Protein AF-A0A350UY78-F1 (afdb_monomer)

Foldseek 3Di:
DDPDDPPDDPVVVVVVVVVVVVVVVVVVVVVVCVVVPVPPCVVVVVVVVQVVVVVLDVQLDVVGDVVVNLVVCVVVVHWDWDDDVPDTDTNDPPDDDPVQQVPDPPDFPDPDDDFWTWGDDPNDTDIDGD

Radius of gyration: 28.44 Å; Cα contacts (8 Å, |Δi|>4): 84; chains: 1; bounding box: 57×30×81 Å

Mean predicted aligned error: 13.02 Å

Sequence (130 aa):
MKFKTPNLSIFIKLILVVFIFGILLNICVLFVFQATSDKKPRKFLKDFSRRMERHLVYEIGIPPDTVKAKQICEDLDIEMRYEGTPYNWSSNGEIPDLRSILNDPGDRVRFEENESIIAHHEGEPYSVIR

Solvent-accessible surface area (backbone atoms only — not comparable to full-atom values): 8042 Å² total; per-residue (Å²): 135,84,82,80,76,76,93,65,55,72,66,58,54,52,53,50,52,54,53,52,49,56,52,50,52,53,52,50,52,54,50,51,50,54,71,59,59,70,65,63,59,66,60,59,54,51,54,48,51,53,52,49,53,54,47,52,50,63,73,32,40,89,77,64,40,63,69,57,45,42,50,51,25,66,75,68,76,47,82,54,73,49,82,49,94,93,53,72,52,57,72,50,90,81,64,76,52,72,66,58,51,72,63,49,86,50,72,69,57,74,57,83,80,90,64,57,36,48,34,34,51,100,85,45,84,44,81,46,72,121

pLDDT: mean 78.87, std 13.54, range [40.84, 96.69]

Structure (mmCIF, N/CA/C/O backbone):
data_AF-A0A350UY78-F1
#
_entry.id   AF-A0A350UY78-F1
#
loop_
_atom_site.group_PDB
_atom_site.id
_atom_site.type_symbol
_atom_site.label_atom_id
_atom_site.label_alt_id
_atom_site.label_comp_id
_atom_site.label_asym_id
_atom_site.label_entity_id
_atom_site.label_seq_id
_atom_site.pdbx_PDB_ins_code
_atom_site.Cartn_x
_atom_site.Cartn_y
_atom_site.Cartn_z
_atom_site.occupancy
_atom_site.B_iso_or_equiv
_atom_site.auth_seq_id
_atom_site.auth_comp_id
_atom_site.auth_asym_id
_atom_site.auth_atom_id
_atom_site.pdbx_PDB_model_num
ATOM 1 N N . MET A 1 1 ? -14.668 3.899 57.012 1.00 42.34 1 MET A N 1
ATOM 2 C CA . MET A 1 1 ? -15.995 4.398 56.580 1.00 42.34 1 MET A CA 1
ATOM 3 C C . MET A 1 1 ? -16.935 3.209 56.412 1.00 42.34 1 MET A C 1
ATOM 5 O O . MET A 1 1 ? -16.669 2.369 55.565 1.00 42.34 1 MET A O 1
ATOM 9 N N . LYS A 1 2 ? -17.974 3.071 57.250 1.00 40.84 2 LYS A N 1
ATOM 10 C CA . LYS A 1 2 ? -19.001 2.025 57.087 1.00 40.84 2 LYS A CA 1
ATOM 11 C C . LYS A 1 2 ? -20.000 2.495 56.029 1.00 40.84 2 LYS A C 1
ATOM 13 O O . LYS A 1 2 ? -20.715 3.465 56.266 1.00 40.84 2 LYS A O 1
ATOM 18 N N . PHE A 1 3 ? -20.045 1.825 54.882 1.00 56.88 3 PHE A N 1
ATOM 19 C CA . PHE A 1 3 ? -21.085 2.060 53.885 1.00 56.88 3 PHE A CA 1
ATOM 20 C C . PHE A 1 3 ? -22.426 1.592 54.463 1.00 56.88 3 PHE A C 1
ATOM 22 O O . PHE A 1 3 ? -22.648 0.398 54.653 1.00 56.88 3 PHE A O 1
ATOM 29 N N . LYS A 1 4 ? -23.305 2.542 54.802 1.00 59.12 4 LYS A N 1
ATOM 30 C CA . LYS A 1 4 ? -24.714 2.257 55.090 1.00 59.12 4 LYS A CA 1
ATOM 31 C C . LYS A 1 4 ? -25.336 1.757 53.790 1.00 59.12 4 LYS A C 1
ATOM 33 O O . LYS A 1 4 ? -25.449 2.523 52.837 1.00 59.12 4 LYS A O 1
ATOM 38 N N . THR A 1 5 ? -25.715 0.486 53.737 1.00 64.62 5 THR A N 1
ATOM 39 C CA . THR A 1 5 ? -26.491 -0.040 52.618 1.00 64.62 5 THR A CA 1
ATOM 40 C C . THR A 1 5 ? -27.910 0.520 52.722 1.00 64.62 5 THR A C 1
ATOM 42 O O . THR A 1 5 ? -28.577 0.313 53.737 1.00 64.62 5 THR A O 1
ATOM 45 N N . PRO A 1 6 ? -28.397 1.267 51.720 1.00 66.25 6 PRO A N 1
ATOM 46 C CA . PRO A 1 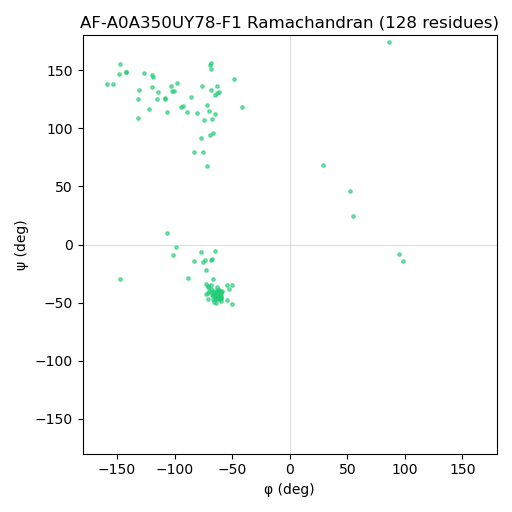6 ? -29.804 1.623 51.687 1.00 66.25 6 PRO A CA 1
ATOM 47 C C . PRO A 1 6 ? -30.618 0.330 51.546 1.00 66.25 6 PRO A C 1
ATOM 49 O O . PRO A 1 6 ? -30.265 -0.553 50.757 1.00 66.25 6 PRO A O 1
ATOM 52 N N . ASN A 1 7 ? -31.703 0.206 52.312 1.00 68.25 7 ASN A N 1
ATOM 53 C CA . ASN A 1 7 ? -32.661 -0.897 52.198 1.00 68.25 7 ASN A CA 1
ATOM 54 C C . ASN A 1 7 ? -33.486 -0.725 50.913 1.00 68.25 7 ASN A C 1
ATOM 56 O O . ASN A 1 7 ? -34.671 -0.413 50.941 1.00 68.25 7 ASN A O 1
ATOM 60 N N . LEU A 1 8 ? -32.821 -0.863 49.770 1.00 64.50 8 LEU A N 1
ATOM 61 C CA . LEU A 1 8 ? -33.434 -0.861 48.453 1.00 64.50 8 LEU A CA 1
ATOM 62 C C . LEU A 1 8 ? -34.111 -2.207 48.207 1.00 64.50 8 LEU A C 1
ATOM 64 O O . LEU A 1 8 ? -33.529 -3.263 48.484 1.00 64.50 8 LEU A O 1
ATOM 68 N N . SER A 1 9 ? -35.327 -2.144 47.659 1.00 83.69 9 SER A N 1
ATOM 69 C CA . SER A 1 9 ? -36.075 -3.309 47.185 1.00 83.69 9 SER A CA 1
ATOM 70 C C . SER A 1 9 ? -35.191 -4.193 46.301 1.00 83.69 9 SER A C 1
ATOM 72 O O . SER A 1 9 ? -34.384 -3.695 45.510 1.00 83.69 9 SER A O 1
ATOM 74 N N . ILE A 1 10 ? -35.365 -5.511 46.426 1.00 85.69 10 ILE A N 1
ATOM 75 C CA . ILE A 1 10 ? -34.668 -6.532 45.627 1.00 85.69 10 ILE A CA 1
ATOM 76 C C . ILE A 1 10 ? -34.772 -6.211 44.125 1.00 85.69 10 ILE A C 1
ATOM 78 O O . ILE A 1 10 ? -33.805 -6.385 43.388 1.00 85.69 10 ILE A O 1
ATOM 82 N N . PHE A 1 11 ? -35.900 -5.640 43.697 1.00 85.69 11 PHE A N 1
ATOM 83 C CA . PHE A 1 11 ? -36.135 -5.214 42.320 1.00 85.69 11 PHE A CA 1
ATOM 84 C C . PHE A 1 11 ? -35.183 -4.098 41.852 1.00 85.69 11 PHE A C 1
ATOM 86 O O . PHE A 1 11 ? -34.589 -4.211 40.782 1.00 85.69 11 PHE A O 1
ATOM 93 N N . ILE A 1 12 ? -34.959 -3.057 42.671 1.00 88.38 12 ILE A N 1
ATOM 94 C CA . ILE A 1 12 ? -34.008 -1.982 42.331 1.00 88.38 12 ILE A CA 1
ATOM 95 C C . ILE A 1 12 ? -32.588 -2.543 42.240 1.00 88.38 12 ILE A C 1
ATOM 97 O O . ILE A 1 12 ? -31.840 -2.162 41.342 1.00 88.38 12 ILE A O 1
ATOM 101 N N . LYS A 1 13 ? -32.205 -3.455 43.143 1.00 86.19 13 LYS A N 1
ATOM 102 C CA . LYS A 1 13 ? -30.873 -4.077 43.093 1.00 86.19 13 LYS A CA 1
ATOM 103 C C . LYS A 1 13 ? -30.662 -4.821 41.776 1.00 86.19 13 LYS A C 1
ATOM 105 O O . LYS A 1 13 ? -29.595 -4.698 41.186 1.00 86.19 13 LYS A O 1
A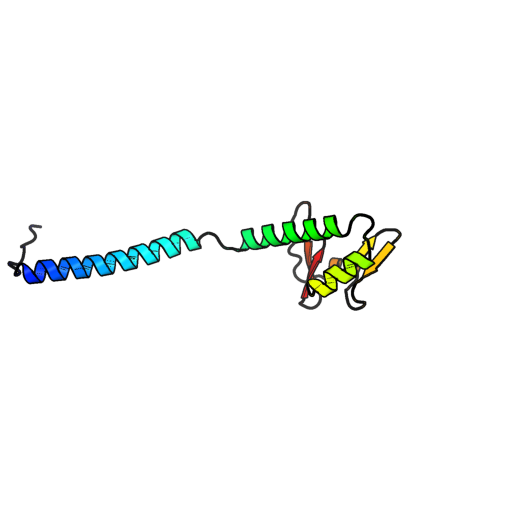TOM 110 N N . LEU A 1 14 ? -31.679 -5.541 41.303 1.00 90.31 14 LEU A N 1
ATOM 111 C CA . LEU A 1 14 ? -31.611 -6.287 40.049 1.00 90.31 14 LEU A CA 1
ATOM 112 C C . LEU A 1 14 ? -31.494 -5.356 38.831 1.00 90.31 14 LEU A C 1
ATOM 114 O O . LEU A 1 14 ? -30.629 -5.573 37.987 1.00 90.31 14 LEU A O 1
ATOM 118 N N . ILE A 1 15 ? -32.276 -4.271 38.787 1.00 93.12 15 ILE A N 1
ATOM 119 C CA . ILE A 1 15 ? -32.159 -3.235 37.744 1.00 93.12 15 ILE A CA 1
ATOM 120 C C . ILE A 1 15 ? -30.763 -2.607 37.742 1.00 93.12 15 ILE A C 1
ATOM 122 O O . ILE A 1 15 ? -30.160 -2.446 36.683 1.00 93.12 15 ILE A O 1
ATOM 126 N N . LEU A 1 16 ? -30.232 -2.285 38.924 1.00 92.94 16 LEU A N 1
ATOM 127 C CA . LEU A 1 16 ? -28.907 -1.688 39.061 1.00 92.94 16 LEU A CA 1
ATOM 128 C C . LEU A 1 16 ? -27.816 -2.620 38.516 1.00 92.94 16 LEU A C 1
ATOM 130 O O . LEU A 1 16 ? -26.928 -2.163 37.802 1.00 92.94 16 LEU A O 1
ATOM 134 N N . VAL A 1 17 ? -27.896 -3.923 38.812 1.00 93.50 17 VAL A N 1
ATOM 135 C CA . VAL A 1 17 ? -26.940 -4.919 38.301 1.00 93.50 17 VAL A CA 1
ATOM 136 C C . VAL A 1 17 ? -26.983 -4.988 36.777 1.00 93.50 17 VAL A C 1
ATOM 138 O O . VAL A 1 17 ? -25.932 -4.935 36.144 1.00 93.50 17 VAL A O 1
ATOM 141 N N . VAL A 1 18 ? -28.177 -5.049 36.178 1.00 95.06 18 VAL A N 1
ATOM 142 C CA . VAL A 1 18 ? -28.332 -5.092 34.714 1.00 95.06 18 VAL A CA 1
ATOM 143 C C . VAL A 1 18 ? -27.791 -3.815 34.064 1.00 95.06 18 VAL A C 1
ATOM 145 O O . VAL A 1 18 ? -27.083 -3.882 33.060 1.00 95.06 18 VAL A O 1
ATOM 148 N N . PHE A 1 19 ? -28.064 -2.653 34.660 1.00 96.00 19 PHE A N 1
ATOM 149 C CA . PHE A 1 19 ? -27.592 -1.367 34.153 1.00 96.00 19 PHE A CA 1
ATOM 150 C C . PHE A 1 19 ? -26.061 -1.249 34.199 1.00 96.00 19 PHE A C 1
ATOM 152 O O . PHE A 1 19 ? -25.430 -0.899 33.202 1.00 96.00 19 PHE A O 1
ATOM 159 N N . ILE A 1 20 ? -25.450 -1.610 35.332 1.00 95.81 20 ILE A N 1
ATOM 160 C CA . ILE A 1 20 ? -23.990 -1.632 35.494 1.00 95.81 20 ILE A CA 1
ATOM 161 C C . ILE A 1 20 ? -23.357 -2.608 34.499 1.00 95.81 20 ILE A C 1
ATOM 163 O O . ILE A 1 20 ? -22.351 -2.277 33.874 1.00 95.81 20 ILE A O 1
ATOM 167 N N . PHE A 1 21 ? -23.960 -3.783 34.311 1.00 96.69 21 PHE A N 1
ATOM 168 C CA . PHE A 1 21 ? -23.470 -4.778 33.363 1.00 96.69 21 PHE A CA 1
ATOM 169 C C . PHE A 1 21 ? -23.472 -4.252 31.922 1.00 96.69 21 PHE A C 1
ATOM 171 O O . PHE A 1 21 ? -22.475 -4.401 31.220 1.00 96.69 21 PHE A O 1
ATOM 178 N N . GLY A 1 22 ? -24.537 -3.562 31.497 1.00 95.75 22 GLY A N 1
ATOM 179 C CA . GLY A 1 22 ? -24.605 -2.940 30.170 1.00 95.75 22 GLY A CA 1
ATOM 180 C C . GLY A 1 22 ? -23.527 -1.873 29.940 1.00 95.75 22 GLY A C 1
ATOM 181 O O . GLY A 1 22 ? -22.935 -1.810 28.860 1.00 95.75 22 GLY A O 1
ATOM 182 N N . ILE A 1 23 ? -23.217 -1.069 30.962 1.00 96.56 23 ILE A N 1
ATOM 183 C CA . ILE A 1 23 ? -22.128 -0.079 30.903 1.00 96.56 23 ILE A CA 1
ATOM 184 C C . ILE A 1 23 ? -20.769 -0.778 30.792 1.00 96.56 23 ILE A C 1
ATOM 186 O O . ILE A 1 23 ? -19.959 -0.420 29.937 1.00 96.56 23 ILE A O 1
ATOM 190 N N . LEU A 1 24 ? -20.529 -1.799 31.618 1.00 96.50 24 LEU A N 1
ATOM 191 C CA . LEU A 1 24 ? -19.291 -2.583 31.596 1.00 96.50 24 LEU A CA 1
ATOM 192 C C . LEU A 1 24 ? -19.048 -3.242 30.238 1.00 96.50 24 LEU A C 1
ATOM 194 O O . LEU A 1 24 ? -17.916 -3.246 29.757 1.00 96.50 24 LEU A O 1
ATOM 198 N N . LEU A 1 25 ? -20.102 -3.756 29.605 1.00 96.31 25 LEU A N 1
ATOM 199 C CA . LEU A 1 25 ? -20.016 -4.386 28.291 1.00 96.31 25 LEU A CA 1
ATOM 200 C C . LEU A 1 25 ? -19.565 -3.373 27.228 1.00 96.31 25 LEU A C 1
ATOM 202 O O . LEU A 1 25 ? -18.632 -3.648 26.477 1.00 96.31 25 LEU A O 1
ATOM 206 N N . ASN A 1 26 ? -20.142 -2.168 27.229 1.00 94.81 26 ASN A N 1
ATOM 207 C CA . ASN A 1 26 ? -19.731 -1.097 26.317 1.00 94.81 26 ASN A CA 1
ATOM 208 C C . ASN A 1 26 ? -18.271 -0.675 26.534 1.00 94.81 26 ASN A C 1
ATOM 210 O O . ASN A 1 26 ? -17.524 -0.547 25.566 1.00 94.81 26 ASN A O 1
ATOM 214 N N . ILE A 1 27 ? -17.840 -0.512 27.789 1.00 95.56 27 ILE A N 1
ATOM 215 C CA . ILE A 1 27 ? -16.444 -0.178 28.114 1.00 95.56 27 ILE A CA 1
ATOM 216 C C . ILE A 1 27 ? -15.497 -1.285 27.640 1.00 95.56 27 ILE A C 1
ATOM 218 O O . ILE A 1 27 ? -14.447 -0.990 27.076 1.00 95.56 27 ILE A O 1
ATOM 222 N N . CYS A 1 28 ? -15.869 -2.553 27.829 1.00 94.88 28 CYS A N 1
ATOM 223 C CA . CYS A 1 28 ? -15.066 -3.692 27.397 1.00 94.88 28 CYS A CA 1
ATOM 224 C C . CYS A 1 28 ? -14.887 -3.707 25.873 1.00 94.88 28 CYS A C 1
ATOM 226 O O . CYS A 1 28 ? -13.765 -3.842 25.391 1.00 94.88 28 CYS A O 1
ATOM 228 N N . VAL A 1 29 ? -15.965 -3.478 25.117 1.00 93.25 29 VAL A N 1
ATOM 229 C CA . VAL A 1 29 ? -15.910 -3.364 23.652 1.00 93.25 29 VAL A CA 1
ATOM 230 C C . VAL A 1 29 ? -14.986 -2.220 23.235 1.00 93.25 29 VAL A C 1
ATOM 232 O O . VAL A 1 29 ? -14.088 -2.422 22.421 1.00 93.25 29 VAL A O 1
ATOM 235 N N . LEU A 1 30 ? -15.143 -1.039 23.835 1.00 91.31 30 LEU A N 1
ATOM 236 C CA . LEU A 1 30 ? -14.327 0.139 23.525 1.00 91.31 30 LEU A CA 1
ATOM 237 C C . LEU A 1 30 ? -12.838 -0.100 23.835 1.00 91.31 30 LEU A C 1
ATOM 239 O O . LEU A 1 30 ? -11.972 0.264 23.042 1.00 91.31 30 LEU A O 1
ATOM 243 N N . PHE A 1 31 ? -12.542 -0.779 24.945 1.00 91.00 31 PHE A N 1
ATOM 244 C CA . PHE A 1 31 ? -11.184 -1.157 25.329 1.00 91.00 31 PHE A CA 1
ATOM 245 C C . PHE A 1 31 ? -10.564 -2.166 24.357 1.00 91.00 31 PHE A C 1
ATOM 247 O O . PHE A 1 31 ? -9.411 -2.005 23.968 1.00 91.00 31 PHE A O 1
ATOM 254 N N . VAL A 1 32 ? -11.321 -3.175 23.914 1.00 88.50 32 VAL A N 1
ATOM 255 C CA . VAL A 1 32 ? -10.859 -4.131 22.894 1.00 88.50 32 VAL A CA 1
ATOM 256 C C . VAL A 1 32 ? -10.582 -3.419 21.575 1.00 88.50 32 VAL A C 1
ATOM 258 O O . VAL A 1 32 ? -9.544 -3.673 20.967 1.00 88.50 32 VAL A O 1
ATOM 261 N N . PHE A 1 33 ? -11.452 -2.501 21.147 1.00 84.25 33 PHE A N 1
ATOM 262 C CA . PHE A 1 33 ? -11.207 -1.686 19.955 1.00 84.25 33 PHE A CA 1
ATOM 263 C C . PHE A 1 33 ? -9.944 -0.836 20.101 1.00 84.25 33 PHE A C 1
ATOM 265 O O . PHE A 1 33 ? -9.098 -0.873 19.218 1.00 84.25 33 PHE A O 1
ATOM 272 N N . GLN A 1 34 ? -9.742 -0.146 21.226 1.00 80.94 34 GLN A N 1
ATOM 273 C CA . GLN A 1 34 ? -8.510 0.620 21.453 1.00 80.94 34 GLN A CA 1
ATOM 274 C C . GLN A 1 34 ? -7.259 -0.271 21.477 1.00 80.94 34 GLN A C 1
ATOM 276 O O . GLN A 1 34 ? -6.279 0.039 20.803 1.00 80.94 34 GLN A O 1
ATOM 281 N N . ALA A 1 35 ? -7.302 -1.405 22.179 1.00 79.31 35 ALA A N 1
ATOM 282 C CA . ALA A 1 35 ? -6.177 -2.334 22.286 1.00 79.31 35 ALA A CA 1
ATOM 283 C C . ALA A 1 35 ? -5.829 -3.013 20.948 1.00 79.31 35 ALA A C 1
ATOM 285 O O . ALA A 1 35 ? -4.676 -3.370 20.707 1.00 79.31 35 ALA A O 1
ATOM 286 N N . THR A 1 36 ? -6.814 -3.201 20.067 1.00 75.00 36 THR A N 1
ATOM 287 C CA . THR A 1 36 ? -6.604 -3.777 18.728 1.00 75.00 36 THR A CA 1
ATOM 288 C C . THR A 1 36 ? -6.255 -2.720 17.677 1.00 75.00 36 THR A C 1
ATOM 290 O O . THR A 1 36 ? -5.500 -3.019 16.749 1.00 75.00 36 THR A O 1
ATOM 293 N N . SER A 1 37 ? -6.711 -1.475 17.843 1.00 67.06 37 SER A N 1
ATOM 294 C CA . SER A 1 37 ? -6.395 -0.345 16.958 1.00 67.06 37 SER A CA 1
ATOM 295 C C . SER A 1 37 ? -4.930 0.108 17.008 1.00 67.06 37 SER A C 1
ATOM 297 O O . SER A 1 37 ? -4.500 0.823 16.103 1.00 67.06 37 SER A O 1
ATOM 299 N N . ASP A 1 38 ? -4.133 -0.336 17.986 1.00 55.75 38 ASP A N 1
ATOM 300 C CA . ASP A 1 38 ? -2.710 0.032 18.098 1.00 55.75 38 ASP A CA 1
ATOM 301 C C . ASP A 1 38 ? -1.816 -0.557 16.991 1.00 55.75 38 ASP A C 1
ATOM 303 O O . ASP A 1 38 ? -0.694 -0.092 16.753 1.00 55.75 38 ASP A O 1
ATOM 307 N N . LYS A 1 39 ? -2.308 -1.529 16.216 1.00 55.56 39 LYS A N 1
ATOM 308 C CA . LYS A 1 39 ? -1.626 -1.953 14.988 1.00 55.56 39 LYS A CA 1
ATOM 309 C C . LYS A 1 39 ? -2.006 -1.017 13.848 1.00 55.56 39 LYS A C 1
ATOM 311 O O . LYS A 1 39 ? -2.824 -1.358 13.000 1.00 55.56 39 LYS A O 1
ATOM 316 N N . LYS A 1 40 ? -1.362 0.157 13.802 1.00 55.16 40 LYS A N 1
ATOM 317 C CA . LYS A 1 40 ? -1.377 1.044 12.626 1.00 55.16 40 LYS A CA 1
ATOM 318 C C . LYS A 1 40 ? -1.224 0.191 11.347 1.00 55.16 40 LYS A C 1
ATOM 320 O O . LYS A 1 40 ? -0.163 -0.417 11.169 1.00 55.16 40 LYS A O 1
ATOM 325 N N . PRO A 1 41 ? -2.206 0.176 10.426 1.00 55.84 41 PRO A N 1
ATOM 326 C CA . PRO A 1 41 ? -2.182 -0.674 9.227 1.00 55.84 41 PRO A CA 1
ATOM 327 C C . PRO A 1 41 ? -1.053 -0.321 8.244 1.00 55.84 41 PRO A C 1
ATOM 329 O O . PRO A 1 41 ? -0.813 -1.049 7.285 1.00 55.84 41 PRO A O 1
ATOM 332 N N . ARG A 1 42 ? -0.300 0.758 8.504 1.00 58.25 42 ARG A N 1
ATOM 333 C CA . ARG A 1 42 ? 0.833 1.215 7.689 1.00 58.25 42 ARG A CA 1
ATOM 334 C C . ARG A 1 42 ? 1.876 0.130 7.412 1.00 58.25 42 ARG A C 1
ATOM 336 O O . ARG A 1 42 ? 2.406 0.102 6.311 1.00 58.25 42 ARG A O 1
ATOM 343 N N . LYS A 1 43 ? 2.182 -0.751 8.376 1.00 61.81 43 LYS A N 1
ATOM 344 C CA . LYS A 1 43 ? 3.159 -1.834 8.142 1.00 61.81 43 LYS A CA 1
ATOM 345 C C . LYS A 1 43 ? 2.590 -2.931 7.241 1.00 61.81 43 LYS A C 1
ATOM 347 O O . LYS A 1 43 ? 3.265 -3.340 6.310 1.00 61.81 43 LYS A O 1
ATOM 352 N N . PHE A 1 44 ? 1.338 -3.330 7.462 1.00 66.50 44 PHE A N 1
ATOM 353 C CA . PHE A 1 44 ? 0.684 -4.350 6.641 1.00 66.50 44 PHE A CA 1
ATOM 354 C C . PHE A 1 44 ? 0.535 -3.902 5.184 1.00 66.50 44 PHE A C 1
ATOM 356 O O . PHE A 1 44 ? 0.890 -4.652 4.284 1.00 66.50 44 PHE A O 1
ATOM 363 N N . LEU A 1 45 ? 0.085 -2.664 4.952 1.00 68.06 45 LEU A N 1
ATOM 364 C CA . LEU A 1 45 ? -0.027 -2.101 3.602 1.00 68.06 45 LEU A CA 1
ATOM 365 C C . LEU A 1 45 ? 1.335 -2.022 2.903 1.00 68.06 45 LEU A C 1
ATOM 367 O O . LEU A 1 45 ? 1.445 -2.371 1.733 1.00 68.06 45 LEU A O 1
ATOM 371 N N . LYS A 1 46 ? 2.386 -1.632 3.635 1.00 68.75 46 LYS A N 1
ATOM 372 C CA . LYS A 1 46 ? 3.756 -1.595 3.108 1.00 68.75 46 LYS A CA 1
ATOM 373 C C . LYS A 1 46 ? 4.257 -2.988 2.718 1.00 68.75 46 LYS A C 1
ATOM 375 O O . LYS A 1 46 ? 4.814 -3.160 1.638 1.00 68.75 46 LYS A O 1
ATOM 380 N N . AS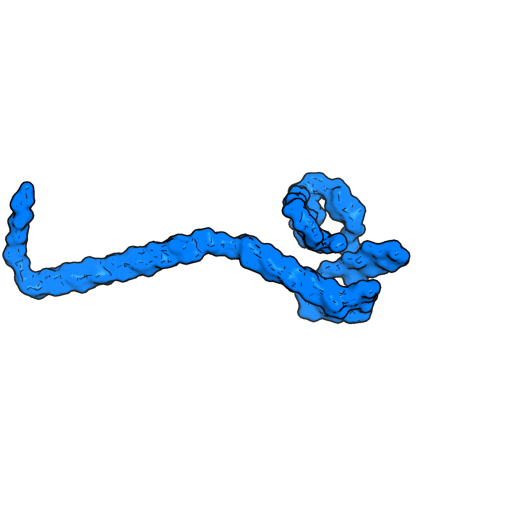P A 1 47 ? 4.059 -3.974 3.586 1.00 75.94 47 ASP A N 1
ATOM 381 C CA . ASP A 1 47 ? 4.495 -5.350 3.340 1.00 75.94 47 ASP A CA 1
ATOM 382 C C . ASP A 1 47 ? 3.689 -6.003 2.209 1.00 75.94 47 ASP A C 1
ATOM 384 O O . ASP A 1 47 ? 4.239 -6.770 1.420 1.00 75.94 47 ASP A O 1
ATOM 388 N N . PHE A 1 48 ? 2.402 -5.673 2.099 1.00 79.00 48 PHE A N 1
ATOM 389 C CA . PHE A 1 48 ? 1.542 -6.108 1.005 1.00 79.00 48 PHE A CA 1
ATOM 390 C C . PHE A 1 48 ? 1.982 -5.508 -0.337 1.00 79.00 48 PHE A C 1
ATOM 392 O O . PHE A 1 48 ? 2.201 -6.265 -1.280 1.00 79.00 48 PHE A O 1
ATOM 399 N N . SER A 1 49 ? 2.206 -4.188 -0.398 1.00 79.12 49 SER A N 1
ATOM 400 C CA . SER A 1 49 ? 2.701 -3.494 -1.600 1.00 79.12 49 SER A CA 1
ATOM 401 C C . SER A 1 49 ? 3.999 -4.117 -2.105 1.00 79.12 49 SER A C 1
ATOM 403 O O . SER A 1 49 ? 4.099 -4.489 -3.265 1.00 79.12 49 SER A O 1
ATOM 405 N N . ARG A 1 50 ? 4.963 -4.355 -1.207 1.00 79.19 50 ARG A N 1
ATOM 406 C CA . ARG A 1 50 ? 6.248 -4.986 -1.553 1.00 79.19 50 ARG A CA 1
ATOM 407 C C . ARG A 1 50 ? 6.102 -6.406 -2.091 1.00 79.19 50 ARG A C 1
ATOM 409 O O . ARG A 1 50 ? 6.832 -6.815 -2.990 1.00 79.19 50 ARG A O 1
ATOM 416 N N . ARG A 1 51 ? 5.188 -7.193 -1.519 1.00 84.06 51 ARG A N 1
ATOM 417 C CA . ARG A 1 51 ? 4.916 -8.552 -2.008 1.00 84.06 51 ARG A CA 1
ATOM 418 C C . ARG A 1 51 ? 4.286 -8.523 -3.391 1.00 84.06 51 ARG A C 1
ATOM 420 O O . ARG A 1 51 ? 4.661 -9.346 -4.217 1.00 84.06 51 ARG A O 1
ATOM 427 N N . MET A 1 52 ? 3.372 -7.585 -3.630 1.00 85.00 52 MET A N 1
ATOM 428 C CA . MET A 1 52 ? 2.758 -7.396 -4.940 1.00 85.00 52 MET A CA 1
ATOM 429 C C . MET A 1 52 ? 3.798 -6.961 -5.968 1.00 85.00 52 MET A C 1
ATOM 431 O O . MET A 1 52 ? 3.952 -7.643 -6.970 1.00 85.00 52 MET A O 1
ATOM 435 N N . GLU A 1 53 ? 4.598 -5.937 -5.669 1.00 85.25 53 GLU A N 1
ATOM 436 C CA . GLU A 1 53 ? 5.721 -5.479 -6.500 1.00 85.25 53 GLU A CA 1
ATOM 437 C C . GLU A 1 53 ? 6.647 -6.636 -6.905 1.00 85.25 53 GLU A C 1
ATOM 439 O O . GLU A 1 53 ? 6.902 -6.861 -8.087 1.00 85.25 53 GLU A O 1
ATOM 444 N N . ARG A 1 54 ? 7.095 -7.441 -5.933 1.00 84.94 54 ARG A N 1
ATOM 445 C CA . ARG A 1 54 ? 7.957 -8.600 -6.200 1.00 84.94 54 ARG A CA 1
ATOM 446 C C . ARG A 1 54 ? 7.266 -9.659 -7.061 1.00 84.94 54 ARG A C 1
ATOM 448 O O . ARG A 1 54 ? 7.921 -10.308 -7.874 1.00 84.94 54 ARG A O 1
ATOM 455 N N . HIS A 1 55 ? 5.966 -9.859 -6.866 1.00 86.44 55 HIS A N 1
ATOM 456 C CA . HIS A 1 55 ? 5.190 -10.806 -7.654 1.00 86.44 55 HIS A CA 1
ATOM 457 C C . HIS A 1 55 ? 5.062 -10.346 -9.109 1.00 86.44 55 HIS A C 1
ATOM 459 O O . HIS A 1 55 ? 5.319 -11.144 -10.003 1.00 86.44 55 HIS A O 1
ATOM 465 N N . LEU A 1 56 ? 4.792 -9.057 -9.341 1.00 86.75 56 LEU A N 1
ATOM 466 C CA . LEU A 1 56 ? 4.739 -8.467 -10.682 1.00 86.75 56 LEU A CA 1
ATOM 467 C C . LEU A 1 56 ? 6.077 -8.624 -11.414 1.00 86.75 56 LEU A C 1
ATOM 469 O O . LEU A 1 56 ? 6.109 -9.089 -12.550 1.00 86.75 56 LEU A O 1
ATOM 473 N N . VAL A 1 57 ? 7.195 -8.323 -10.744 1.00 84.69 57 VAL A N 1
ATOM 474 C CA . VAL A 1 57 ? 8.539 -8.513 -11.319 1.00 84.69 57 VAL A CA 1
ATOM 475 C C . VAL A 1 57 ? 8.798 -9.985 -11.658 1.00 84.69 57 VAL A C 1
ATOM 477 O O . VAL A 1 57 ? 9.328 -10.289 -12.725 1.00 84.69 57 VAL A O 1
ATOM 480 N N . TYR A 1 58 ? 8.407 -10.911 -10.778 1.00 87.50 58 TYR A N 1
ATOM 481 C CA . TYR A 1 58 ? 8.553 -12.346 -11.025 1.00 87.50 58 TYR A CA 1
ATOM 482 C C . TYR A 1 58 ? 7.716 -12.823 -12.218 1.00 87.50 58 TYR A C 1
ATOM 484 O O . TYR A 1 58 ? 8.190 -13.631 -13.014 1.00 87.50 58 TYR A O 1
ATOM 492 N N . GLU A 1 59 ? 6.487 -12.327 -12.357 1.00 86.19 59 GLU A N 1
ATOM 493 C CA . GLU A 1 59 ? 5.618 -12.701 -13.467 1.00 86.19 59 GLU A CA 1
ATOM 494 C C . GLU A 1 59 ? 6.099 -12.145 -14.807 1.00 86.19 59 GLU A C 1
ATOM 496 O O . GLU A 1 59 ? 6.016 -12.857 -15.809 1.00 86.19 59 GLU A O 1
ATOM 501 N N . ILE A 1 60 ? 6.592 -10.908 -14.833 1.00 88.19 60 ILE A N 1
ATOM 502 C CA . ILE A 1 60 ? 7.092 -10.244 -16.044 1.00 88.19 60 ILE A CA 1
ATOM 503 C C . ILE A 1 60 ? 8.436 -10.835 -16.496 1.00 88.19 60 ILE A C 1
ATOM 505 O O . ILE A 1 60 ? 8.684 -10.951 -17.697 1.00 88.19 60 ILE A O 1
ATOM 509 N N . GLY A 1 61 ? 9.280 -11.250 -15.548 1.00 83.31 61 GLY A N 1
ATOM 510 C CA . GLY A 1 61 ? 10.577 -11.868 -15.814 1.00 83.31 61 GLY A CA 1
ATOM 511 C C . GLY A 1 61 ? 11.729 -10.874 -16.006 1.00 83.31 61 GLY A C 1
ATOM 512 O O . GLY A 1 61 ? 11.554 -9.656 -16.007 1.00 83.31 61 GLY A O 1
ATOM 513 N N . ILE A 1 62 ? 12.945 -11.418 -16.134 1.00 80.31 62 ILE A N 1
ATOM 514 C CA . ILE A 1 62 ? 14.189 -10.667 -16.366 1.00 80.31 62 ILE A CA 1
ATOM 515 C C . ILE A 1 62 ? 14.938 -11.349 -17.530 1.00 80.31 62 ILE A C 1
ATOM 517 O O . ILE A 1 62 ? 15.454 -12.452 -17.328 1.00 80.31 62 ILE A O 1
ATOM 521 N N . PRO A 1 63 ? 15.030 -10.748 -18.735 1.00 79.12 63 PRO A N 1
ATOM 522 C CA . PRO A 1 63 ? 14.472 -9.452 -19.140 1.00 79.12 63 PRO A CA 1
ATOM 523 C C . PRO A 1 63 ? 12.931 -9.468 -19.199 1.00 79.12 63 PRO A C 1
ATOM 525 O O . PRO A 1 63 ? 12.350 -10.543 -19.354 1.00 79.12 63 PRO A O 1
ATOM 528 N N . PRO A 1 64 ? 12.271 -8.305 -19.073 1.00 83.88 64 PRO A N 1
ATOM 529 C CA . PRO A 1 64 ? 10.816 -8.241 -19.010 1.00 83.88 64 PRO A CA 1
ATOM 530 C C . PRO A 1 64 ? 10.160 -8.622 -20.339 1.00 83.88 64 PRO A C 1
ATOM 532 O O . PRO A 1 64 ? 10.524 -8.096 -21.394 1.00 83.88 64 PRO A O 1
ATOM 535 N N . ASP A 1 65 ? 9.149 -9.488 -20.285 1.00 90.06 65 ASP A N 1
ATOM 536 C CA . ASP A 1 65 ? 8.225 -9.690 -21.402 1.00 90.06 65 ASP A CA 1
ATOM 537 C C . ASP A 1 65 ? 7.275 -8.488 -21.488 1.00 90.06 65 ASP A C 1
ATOM 539 O O . ASP A 1 65 ? 6.382 -8.315 -20.658 1.00 90.06 65 ASP A O 1
ATOM 543 N N . THR A 1 66 ? 7.475 -7.634 -22.491 1.00 87.50 66 THR A N 1
ATOM 544 C CA . THR A 1 66 ? 6.722 -6.381 -22.636 1.00 87.50 66 THR A CA 1
ATOM 545 C C . THR A 1 66 ? 5.283 -6.567 -23.078 1.00 87.50 66 THR A C 1
ATOM 547 O O . THR A 1 66 ? 4.454 -5.700 -22.803 1.00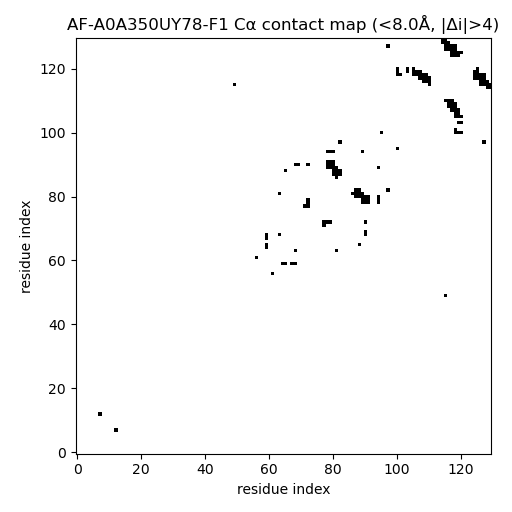 87.50 66 THR A O 1
ATOM 550 N N . VAL A 1 67 ? 4.952 -7.695 -23.712 1.00 90.25 67 VAL A N 1
ATOM 551 C CA . VAL A 1 67 ? 3.560 -8.024 -24.039 1.00 90.25 67 VAL A CA 1
ATOM 552 C C . VAL A 1 67 ? 2.824 -8.369 -22.752 1.00 90.25 67 VAL A C 1
ATOM 554 O O . VAL A 1 67 ? 1.753 -7.824 -22.488 1.00 90.25 67 VAL A O 1
ATOM 557 N N . LYS A 1 68 ? 3.441 -9.209 -21.915 1.00 89.31 68 LYS A N 1
ATOM 558 C CA . LYS A 1 68 ? 2.884 -9.585 -20.616 1.00 89.31 68 LYS A CA 1
ATOM 559 C C . LYS A 1 68 ? 2.816 -8.399 -19.654 1.00 89.31 68 LYS A C 1
ATOM 561 O O . LYS A 1 68 ? 1.795 -8.201 -19.005 1.00 89.31 68 LYS A O 1
ATOM 566 N N . ALA A 1 69 ? 3.865 -7.582 -19.594 1.00 89.56 69 ALA A N 1
ATOM 567 C CA . ALA A 1 69 ? 3.890 -6.379 -18.768 1.00 89.56 69 ALA A CA 1
ATOM 568 C C . ALA A 1 69 ? 2.780 -5.394 -19.166 1.00 89.56 69 ALA A C 1
ATOM 570 O O . ALA A 1 69 ? 2.101 -4.858 -18.298 1.00 89.56 69 ALA A O 1
ATOM 571 N N . LYS A 1 70 ? 2.532 -5.213 -20.472 1.00 90.50 70 LYS A N 1
ATOM 572 C CA . LYS A 1 70 ? 1.433 -4.369 -20.956 1.00 90.50 70 LYS A CA 1
ATOM 573 C C . LYS A 1 70 ? 0.059 -4.902 -20.542 1.00 90.50 70 LYS A C 1
ATOM 575 O O . LYS A 1 70 ? -0.767 -4.119 -20.093 1.00 90.50 70 LYS A O 1
ATOM 580 N N . GLN A 1 71 ? -0.167 -6.210 -20.660 1.00 91.94 71 GLN A N 1
ATOM 581 C CA . GLN A 1 71 ? -1.423 -6.836 -20.228 1.00 91.94 71 GLN A CA 1
ATOM 582 C C . GLN A 1 71 ? -1.658 -6.648 -18.727 1.00 91.94 71 GLN A C 1
ATOM 584 O O . GLN A 1 71 ? -2.735 -6.236 -18.323 1.00 91.94 71 GLN A O 1
ATOM 589 N N . ILE A 1 72 ? -0.626 -6.862 -17.908 1.00 89.88 72 ILE A N 1
ATOM 590 C CA . ILE A 1 72 ? -0.694 -6.651 -16.457 1.00 89.88 72 ILE A CA 1
ATOM 591 C C . ILE A 1 72 ? -1.008 -5.185 -16.118 1.00 89.88 72 ILE A C 1
ATOM 593 O O . ILE A 1 72 ? -1.798 -4.924 -15.213 1.00 89.88 72 ILE A O 1
ATOM 597 N N . CYS A 1 73 ? -0.414 -4.231 -16.841 1.00 90.62 73 CYS A N 1
ATOM 598 C CA . CYS A 1 73 ? -0.727 -2.809 -16.696 1.00 90.62 73 CYS A CA 1
ATOM 599 C C . CYS A 1 73 ? -2.195 -2.495 -17.002 1.00 90.62 73 CYS A C 1
ATOM 601 O O . CYS A 1 73 ? -2.826 -1.770 -16.240 1.00 90.62 73 CYS A O 1
ATOM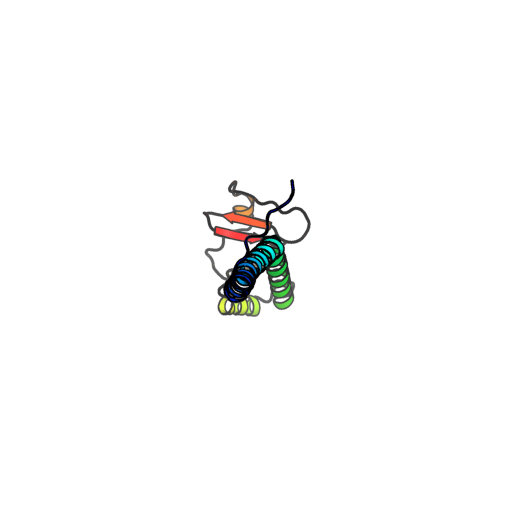 603 N N . GLU A 1 74 ? -2.735 -3.055 -18.087 1.00 90.56 74 GLU A N 1
ATOM 604 C CA . GLU A 1 74 ? -4.138 -2.878 -18.478 1.00 90.56 74 GLU A CA 1
ATOM 605 C C . GLU A 1 74 ? -5.103 -3.545 -17.480 1.00 90.56 74 GLU A C 1
ATOM 607 O O . GLU A 1 74 ? -6.116 -2.951 -17.120 1.00 90.56 74 GLU A O 1
ATOM 612 N N . ASP A 1 75 ? -4.775 -4.743 -16.988 1.00 90.69 75 ASP A N 1
ATOM 613 C CA . ASP A 1 75 ? -5.622 -5.510 -16.064 1.00 90.69 75 ASP A CA 1
ATOM 614 C C . ASP A 1 75 ? -5.678 -4.900 -14.654 1.00 90.69 75 ASP A C 1
ATOM 616 O O . ASP A 1 75 ? -6.704 -4.984 -13.974 1.00 90.69 75 ASP A O 1
ATOM 620 N N . LEU A 1 76 ? -4.566 -4.323 -14.187 1.00 88.00 76 LEU A N 1
ATOM 621 C CA . LEU A 1 76 ? -4.441 -3.762 -12.838 1.00 88.00 76 LEU A CA 1
ATOM 622 C C . LEU A 1 76 ? -4.623 -2.242 -12.784 1.00 88.00 76 LEU A C 1
ATOM 624 O O . LEU A 1 76 ? -4.580 -1.691 -11.685 1.00 88.00 76 LEU A O 1
ATOM 628 N N . ASP A 1 77 ? -4.822 -1.587 -13.932 1.00 89.75 77 ASP A N 1
ATOM 629 C CA . ASP A 1 77 ? -4.865 -0.123 -14.061 1.00 89.75 77 ASP A CA 1
ATOM 630 C C . ASP A 1 77 ? -3.619 0.536 -13.434 1.00 89.75 77 ASP A C 1
ATOM 632 O O . ASP A 1 77 ? -3.697 1.469 -12.634 1.00 89.75 77 ASP A O 1
ATOM 636 N N . ILE A 1 78 ? -2.441 -0.024 -13.745 1.00 88.25 78 ILE A N 1
ATOM 637 C CA . ILE A 1 78 ? -1.144 0.462 -13.256 1.00 88.25 78 ILE A CA 1
ATOM 638 C C . ILE A 1 78 ? -0.239 0.878 -14.406 1.00 88.25 78 ILE A C 1
ATOM 640 O O . ILE A 1 78 ? -0.181 0.244 -15.460 1.00 88.25 78 ILE A O 1
ATOM 644 N N . GLU A 1 79 ? 0.566 1.901 -14.156 1.00 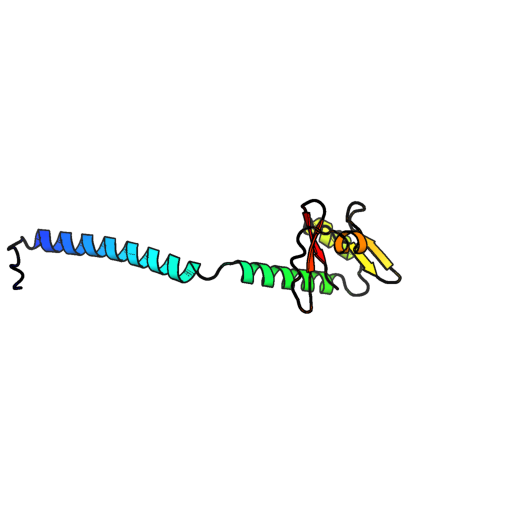89.56 79 GLU A N 1
ATOM 645 C CA . GLU A 1 79 ? 1.581 2.364 -15.088 1.00 89.56 79 GLU A CA 1
ATOM 646 C C . GLU A 1 79 ? 2.968 1.901 -14.656 1.00 89.56 79 GLU A C 1
ATOM 648 O O . GLU A 1 79 ? 3.325 1.957 -13.477 1.00 89.56 79 GLU A O 1
ATOM 653 N N . MET A 1 80 ? 3.771 1.430 -15.612 1.00 88.88 80 MET A N 1
ATOM 654 C CA . MET A 1 80 ? 5.120 0.977 -15.311 1.00 88.88 80 MET A CA 1
ATOM 655 C C . MET A 1 80 ? 6.127 1.338 -16.396 1.00 88.88 80 MET A C 1
ATOM 657 O O . MET A 1 80 ? 5.834 1.353 -17.594 1.00 88.88 80 MET A O 1
ATOM 661 N N . ARG A 1 81 ? 7.360 1.573 -15.956 1.00 89.31 81 ARG A N 1
ATOM 662 C CA . ARG A 1 81 ? 8.512 1.792 -16.819 1.00 89.31 81 ARG A CA 1
ATOM 663 C C . ARG A 1 81 ? 9.670 0.912 -16.371 1.00 89.31 81 ARG A C 1
ATOM 665 O O . ARG A 1 81 ? 9.996 0.841 -15.191 1.00 89.31 81 ARG A O 1
ATOM 672 N N . TYR A 1 82 ? 10.286 0.257 -17.342 1.00 88.31 82 TYR A N 1
ATOM 673 C CA . TYR A 1 82 ? 11.513 -0.502 -17.203 1.00 88.31 82 TYR A CA 1
ATOM 674 C C . TYR A 1 82 ? 12.653 0.248 -17.892 1.00 88.31 82 TYR A C 1
ATOM 676 O O . TYR A 1 82 ? 12.577 0.547 -19.085 1.00 88.31 82 TYR A O 1
ATOM 684 N N . GLU A 1 83 ? 13.722 0.513 -17.148 1.00 86.12 83 GLU A N 1
ATOM 685 C CA . GLU A 1 83 ? 14.954 1.093 -17.677 1.00 86.12 83 GLU A CA 1
ATOM 686 C C . GLU A 1 83 ? 16.125 0.156 -17.387 1.00 86.12 83 GLU A C 1
ATOM 688 O O . GLU A 1 83 ? 16.471 -0.094 -16.231 1.00 86.12 83 GLU A O 1
ATOM 693 N N . GLY A 1 84 ? 16.749 -0.361 -18.440 1.00 82.19 84 GLY A N 1
ATOM 694 C CA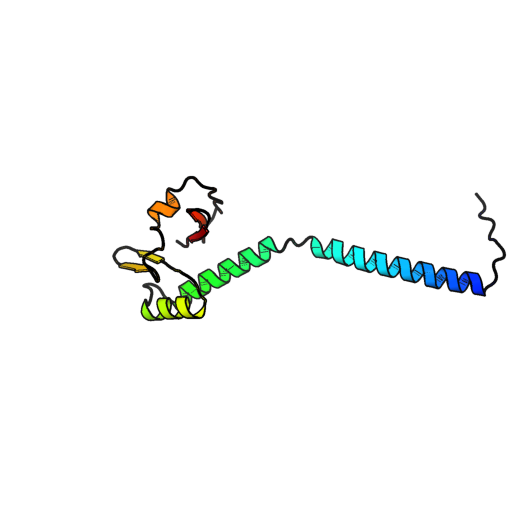 . GLY A 1 84 ? 17.893 -1.254 -18.351 1.00 82.19 84 GLY A CA 1
ATOM 695 C C . GLY A 1 84 ? 18.844 -1.049 -19.525 1.00 82.19 84 GLY A C 1
ATOM 696 O O . GLY A 1 84 ? 18.462 -0.612 -20.605 1.00 82.19 84 GLY A O 1
ATOM 697 N N . THR A 1 85 ? 20.117 -1.389 -19.352 1.00 78.88 85 THR A N 1
ATOM 698 C CA . THR A 1 85 ? 21.067 -1.413 -20.475 1.00 78.88 85 THR A CA 1
ATOM 699 C C . THR A 1 85 ? 21.019 -2.813 -21.097 1.00 78.88 85 THR A C 1
ATOM 701 O O . THR A 1 85 ? 21.426 -3.750 -20.407 1.00 78.88 85 THR A O 1
ATOM 704 N N . PRO A 1 86 ? 20.551 -3.027 -22.347 1.00 75.88 86 PRO A N 1
ATOM 705 C CA . PRO A 1 86 ? 20.305 -2.058 -23.427 1.00 75.88 86 PRO A CA 1
ATOM 706 C C . PRO A 1 86 ? 18.821 -1.734 -23.720 1.00 75.88 86 PRO A C 1
ATOM 708 O O . PRO A 1 86 ? 18.532 -1.146 -24.761 1.00 75.88 86 PRO A O 1
ATOM 711 N N . TYR A 1 87 ? 17.879 -2.174 -22.886 1.00 81.19 87 TYR A N 1
ATOM 712 C CA . TYR A 1 87 ? 16.449 -2.142 -23.185 1.00 81.19 87 TYR A CA 1
ATOM 713 C C . TYR A 1 87 ? 15.664 -1.215 -22.251 1.00 81.19 87 TYR A C 1
ATOM 715 O O . TYR A 1 87 ? 15.670 -1.406 -21.038 1.00 81.19 87 TYR A O 1
ATOM 723 N N . ASN A 1 88 ? 14.927 -0.270 -22.838 1.00 86.69 88 ASN A N 1
ATOM 724 C CA . ASN A 1 88 ? 14.007 0.620 -22.133 1.00 86.69 88 ASN A CA 1
ATOM 725 C C . ASN A 1 88 ? 12.592 0.422 -22.680 1.00 86.69 88 ASN A C 1
ATOM 727 O O . ASN A 1 88 ? 12.399 0.364 -23.896 1.00 86.69 88 ASN A O 1
ATOM 731 N N . TRP A 1 89 ? 11.608 0.343 -21.791 1.00 89.38 89 TRP A N 1
ATOM 732 C CA . TRP A 1 89 ? 10.206 0.161 -22.152 1.00 89.38 89 TRP A CA 1
ATOM 733 C C . TRP A 1 89 ? 9.287 0.842 -21.140 1.00 89.38 89 TRP A C 1
ATOM 735 O O . TRP A 1 89 ? 9.592 0.880 -19.951 1.00 89.38 89 TRP A O 1
ATOM 745 N N . SER A 1 90 ? 8.146 1.356 -21.592 1.00 90.31 90 SER A N 1
ATOM 746 C CA . SER A 1 90 ? 7.107 1.893 -20.715 1.00 90.31 90 SER A CA 1
ATOM 747 C C . SER A 1 90 ? 5.711 1.557 -21.226 1.00 90.31 90 SER A C 1
ATOM 749 O O . SER A 1 90 ? 5.497 1.445 -22.436 1.00 90.31 90 SER A O 1
ATOM 751 N N . SER A 1 91 ? 4.762 1.396 -20.300 1.00 89.25 91 SER A N 1
ATOM 752 C CA . SER A 1 91 ? 3.350 1.179 -20.631 1.00 89.25 91 SER A CA 1
ATOM 753 C C . SER A 1 91 ? 2.700 2.446 -21.197 1.00 89.25 91 SER A C 1
ATOM 755 O O . SER A 1 91 ? 1.904 2.358 -22.130 1.00 89.25 91 SER A O 1
ATOM 757 N N . ASN A 1 92 ? 3.094 3.615 -20.680 1.00 86.25 92 ASN A N 1
ATOM 758 C CA . ASN A 1 92 ? 2.682 4.942 -21.138 1.00 86.25 92 ASN A CA 1
ATOM 759 C C . ASN A 1 92 ? 3.929 5.814 -21.423 1.00 86.25 92 ASN A C 1
ATOM 761 O O . ASN A 1 92 ? 4.990 5.637 -20.814 1.00 86.25 92 ASN A O 1
ATOM 765 N N . GLY A 1 93 ? 3.833 6.720 -22.398 1.00 82.75 93 GLY A N 1
ATOM 766 C CA . GLY A 1 93 ? 4.879 7.692 -22.733 1.00 82.75 93 GLY A CA 1
ATOM 767 C C . GLY A 1 93 ? 4.980 8.854 -21.740 1.00 82.75 93 GLY A C 1
ATOM 768 O O . GLY A 1 93 ? 5.993 9.547 -21.736 1.00 82.75 93 GLY A O 1
ATOM 769 N N . GLU A 1 94 ? 3.962 9.040 -20.900 1.00 84.75 94 GLU A N 1
ATOM 770 C CA . GLU A 1 94 ? 3.887 10.111 -19.897 1.00 84.75 94 GLU A CA 1
ATOM 771 C C . GLU A 1 94 ? 4.628 9.779 -18.594 1.00 84.75 94 GLU A C 1
ATOM 773 O O . GLU A 1 94 ? 4.919 10.678 -17.807 1.00 84.75 94 GLU A O 1
ATOM 778 N N . ILE A 1 95 ? 5.000 8.510 -18.381 1.00 85.88 95 ILE A N 1
ATOM 779 C CA . ILE A 1 95 ? 5.755 8.096 -17.194 1.00 85.88 95 ILE A CA 1
ATOM 780 C C . ILE A 1 95 ? 7.126 8.796 -17.219 1.00 85.88 95 ILE A C 1
ATOM 782 O O . ILE A 1 95 ? 7.801 8.737 -18.249 1.00 85.88 95 ILE A O 1
ATOM 786 N N . PRO A 1 96 ? 7.567 9.438 -16.126 1.00 85.19 96 PRO A N 1
ATOM 787 C CA . PRO A 1 96 ? 8.859 10.117 -16.053 1.00 85.19 96 PRO A CA 1
ATOM 788 C C . PRO A 1 96 ? 10.049 9.140 -16.066 1.00 85.19 96 PRO A C 1
ATOM 790 O O . PRO A 1 96 ? 9.941 7.967 -15.703 1.00 85.19 96 PRO A O 1
ATOM 793 N N . ASP A 1 97 ? 11.214 9.613 -16.517 1.00 86.25 97 ASP A N 1
ATOM 794 C CA . ASP A 1 97 ? 12.461 8.832 -16.519 1.00 86.25 97 ASP A CA 1
ATOM 795 C C . ASP A 1 97 ? 12.941 8.591 -15.080 1.00 86.25 97 ASP A C 1
ATOM 797 O O . ASP A 1 97 ? 12.799 9.443 -14.198 1.00 86.25 97 ASP A O 1
ATOM 801 N N . LEU A 1 98 ? 13.639 7.481 -14.838 1.00 82.50 98 LEU A N 1
ATOM 802 C CA . LEU A 1 98 ? 14.228 7.184 -13.531 1.00 82.50 98 LEU A CA 1
ATOM 803 C C . LEU A 1 98 ? 15.124 8.333 -13.049 1.00 82.50 98 LEU A C 1
ATOM 805 O O . LEU A 1 98 ? 15.187 8.639 -11.858 1.00 82.50 98 LEU A O 1
ATOM 809 N N . ARG A 1 99 ? 15.814 9.006 -13.976 1.00 81.88 99 ARG A N 1
ATOM 810 C CA . ARG A 1 99 ? 16.660 10.165 -13.666 1.00 81.88 99 ARG A CA 1
ATOM 811 C C . ARG A 1 99 ? 15.862 11.388 -13.224 1.00 81.88 99 ARG A C 1
ATOM 813 O O . ARG A 1 99 ? 16.348 12.089 -12.342 1.00 81.88 99 ARG A O 1
ATOM 820 N N . SER A 1 100 ? 14.696 11.672 -13.808 1.00 81.12 100 SER A N 1
ATOM 821 C CA . SER A 1 100 ? 13.886 12.822 -13.383 1.00 81.12 100 SER A CA 1
ATOM 822 C C . SER A 1 100 ? 13.272 12.566 -12.008 1.00 81.12 100 SER A C 1
ATOM 824 O O . SER A 1 100 ? 13.399 13.423 -11.136 1.00 81.12 100 SER A O 1
ATOM 826 N N . ILE A 1 101 ? 12.774 11.348 -11.760 1.00 78.56 101 ILE A N 1
ATOM 827 C CA . ILE A 1 101 ? 12.263 10.921 -10.446 1.00 78.56 101 ILE A CA 1
ATOM 828 C C . ILE A 1 101 ? 13.360 11.016 -9.371 1.00 78.56 101 ILE A C 1
ATOM 830 O O . ILE A 1 101 ? 13.146 11.544 -8.281 1.00 78.56 101 ILE A O 1
ATOM 834 N N . LEU A 1 102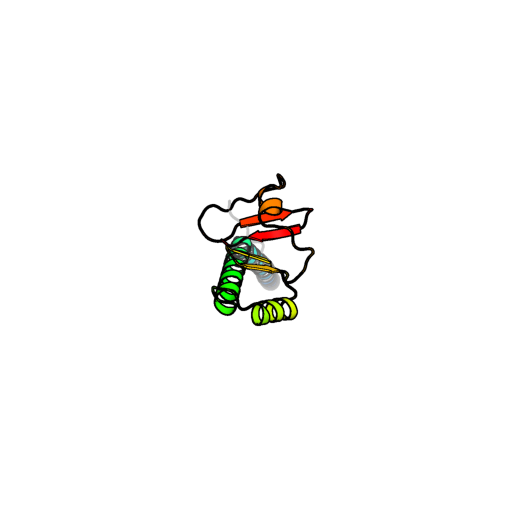 ? 14.572 10.530 -9.665 1.00 75.12 102 LEU A N 1
ATOM 835 C CA . LEU A 1 102 ? 15.689 10.549 -8.712 1.00 75.12 102 LEU A CA 1
ATOM 836 C C . LEU A 1 102 ? 16.309 11.933 -8.501 1.00 75.12 102 LEU A C 1
ATOM 838 O O . LEU A 1 102 ? 17.093 12.085 -7.562 1.00 75.12 102 LEU A O 1
ATOM 842 N N . ASN A 1 103 ? 16.013 12.920 -9.347 1.00 73.50 103 ASN A N 1
ATOM 843 C CA . ASN A 1 103 ? 16.537 14.283 -9.237 1.00 73.50 103 ASN A CA 1
ATOM 844 C C . ASN A 1 103 ? 15.527 15.271 -8.638 1.00 73.50 103 ASN A C 1
ATOM 846 O O . ASN A 1 103 ? 15.937 16.370 -8.270 1.00 73.50 103 ASN A O 1
ATOM 850 N N . ASP A 1 104 ? 14.265 14.876 -8.456 1.00 68.19 104 ASP A N 1
ATOM 851 C CA . ASP A 1 104 ? 13.263 15.706 -7.790 1.00 68.19 104 ASP A CA 1
ATOM 852 C C . ASP A 1 104 ? 13.639 15.922 -6.299 1.00 68.19 104 ASP A C 1
ATOM 854 O O . ASP A 1 104 ? 14.004 14.960 -5.594 1.00 68.19 104 ASP A O 1
ATOM 858 N N . PRO A 1 105 ? 13.672 17.179 -5.811 1.00 58.50 105 PRO A N 1
ATOM 859 C CA . PRO A 1 105 ? 13.893 17.500 -4.402 1.00 58.50 105 PRO A CA 1
ATOM 860 C C . PRO A 1 105 ? 12.659 17.284 -3.502 1.00 58.50 105 PRO A C 1
ATOM 862 O O . PRO A 1 105 ? 12.801 17.398 -2.283 1.00 58.50 105 PRO A O 1
ATOM 865 N N . GLY A 1 106 ? 11.478 16.970 -4.051 1.00 56.44 106 GLY A N 1
ATOM 866 C CA . GLY A 1 106 ? 10.252 16.725 -3.283 1.00 56.44 106 GLY A CA 1
ATOM 867 C C . GLY A 1 106 ? 10.277 15.420 -2.476 1.00 56.44 106 GLY A C 1
ATOM 868 O O . GLY A 1 106 ? 10.341 14.334 -3.043 1.00 56.44 106 GLY A O 1
ATOM 869 N N . ASP A 1 107 ? 10.248 15.532 -1.142 1.00 54.59 107 ASP A N 1
ATOM 870 C CA . ASP A 1 107 ? 9.997 14.469 -0.150 1.00 54.59 107 ASP A CA 1
ATOM 871 C C . ASP A 1 107 ? 10.409 13.045 -0.565 1.00 54.59 107 ASP A C 1
ATOM 873 O O . ASP A 1 107 ? 9.603 12.120 -0.725 1.00 54.59 107 ASP A O 1
ATOM 877 N N . ARG A 1 108 ? 11.725 12.842 -0.673 1.00 55.53 108 ARG A N 1
ATOM 878 C CA . ARG A 1 108 ? 12.306 11.500 -0.731 1.00 55.53 108 ARG A CA 1
ATOM 879 C C . ARG A 1 108 ? 12.083 10.821 0.609 1.00 55.53 108 ARG A C 1
ATOM 881 O O . ARG A 1 108 ? 12.895 10.956 1.527 1.00 55.53 108 ARG A O 1
ATOM 888 N N . VAL A 1 109 ? 11.030 10.021 0.721 1.00 56.00 109 VAL A N 1
ATOM 889 C CA . VAL A 1 109 ? 10.942 9.044 1.806 1.00 56.00 109 VAL A CA 1
ATOM 890 C C . VAL A 1 109 ? 11.885 7.898 1.446 1.00 56.00 109 VAL A C 1
ATOM 892 O O . VAL A 1 109 ? 11.498 6.860 0.912 1.00 56.00 109 VAL A O 1
ATOM 895 N N . ARG A 1 110 ? 13.179 8.129 1.689 1.00 52.09 110 ARG A N 1
ATOM 896 C CA . ARG A 1 110 ? 14.245 7.161 1.449 1.00 52.09 110 ARG A CA 1
ATOM 897 C C . ARG A 1 110 ? 14.089 6.030 2.457 1.00 52.09 110 ARG A C 1
ATOM 899 O O . ARG A 1 110 ? 14.550 6.114 3.591 1.00 52.09 110 ARG A O 1
ATOM 906 N N . PHE A 1 111 ? 13.403 4.969 2.060 1.00 51.88 111 PHE A N 1
ATOM 907 C CA . PHE A 1 111 ? 13.442 3.726 2.809 1.00 51.88 111 PHE A CA 1
ATOM 908 C C . PHE A 1 111 ? 14.774 3.028 2.498 1.00 51.88 111 PHE A C 1
ATOM 910 O O . PHE A 1 111 ? 14.875 2.282 1.531 1.00 51.88 111 PHE A O 1
ATOM 917 N N . GLU A 1 112 ? 15.808 3.289 3.300 1.00 47.88 112 GLU A N 1
ATOM 918 C CA . GLU A 1 112 ? 16.935 2.354 3.449 1.00 47.88 112 GLU A CA 1
ATOM 919 C C . GLU A 1 112 ? 16.347 1.047 4.030 1.00 47.88 112 GLU A C 1
ATOM 921 O O . GLU A 1 112 ? 15.501 1.087 4.922 1.00 47.88 112 GLU A O 1
ATOM 926 N N . GLU A 1 113 ? 16.599 -0.157 3.531 1.00 44.47 113 GLU A N 1
ATOM 927 C CA . GLU A 1 113 ? 17.699 -0.691 2.740 1.00 44.47 113 GLU A CA 1
ATOM 928 C C . GLU A 1 113 ? 17.106 -1.879 1.933 1.00 44.47 113 GLU A C 1
ATOM 930 O O . GLU A 1 113 ? 16.308 -2.653 2.469 1.00 44.47 113 GLU A O 1
ATOM 935 N N . ASN A 1 114 ? 17.483 -1.998 0.655 1.00 51.16 114 ASN A N 1
ATOM 936 C CA . ASN A 1 114 ? 17.404 -3.182 -0.221 1.00 51.16 114 ASN A CA 1
ATOM 937 C C . ASN A 1 114 ? 16.288 -3.469 -1.258 1.00 51.16 114 ASN A C 1
ATOM 939 O O . ASN A 1 114 ? 16.599 -4.325 -2.074 1.00 51.16 114 ASN A O 1
ATOM 943 N N . GLU A 1 115 ? 15.089 -2.854 -1.359 1.00 61.19 115 GLU A N 1
ATOM 944 C CA . GLU A 1 115 ? 14.118 -3.365 -2.387 1.00 61.19 115 GLU A CA 1
ATOM 945 C C . GLU A 1 115 ? 13.140 -2.396 -3.102 1.00 61.19 115 GLU A C 1
ATOM 947 O O . GLU A 1 115 ? 12.821 -2.660 -4.255 1.00 61.19 115 GLU A O 1
ATOM 952 N N . SER A 1 116 ? 12.676 -1.276 -2.534 1.00 64.50 116 SER A N 1
ATOM 953 C CA . SER A 1 116 ? 11.881 -0.288 -3.303 1.00 64.50 116 SER A CA 1
ATOM 954 C C . SER A 1 116 ? 11.890 1.105 -2.662 1.00 64.50 116 SER A C 1
ATOM 956 O O . SER A 1 116 ? 11.832 1.237 -1.434 1.00 64.50 116 SER A O 1
ATOM 958 N N . ILE A 1 117 ? 12.021 2.149 -3.487 1.00 72.50 117 ILE A N 1
ATOM 959 C CA . ILE A 1 117 ? 12.049 3.563 -3.085 1.00 72.50 117 ILE A CA 1
ATOM 960 C C . ILE A 1 117 ? 10.743 4.208 -3.536 1.00 72.50 117 ILE A C 1
ATOM 962 O O . ILE A 1 117 ? 10.433 4.172 -4.718 1.00 72.50 117 ILE A O 1
ATOM 966 N N . ILE A 1 118 ? 10.011 4.843 -2.619 1.00 73.50 118 ILE A N 1
ATOM 967 C CA . ILE A 1 118 ? 8.850 5.659 -2.988 1.00 73.50 118 ILE A CA 1
ATOM 968 C C . ILE A 1 118 ? 9.328 7.103 -3.155 1.00 73.50 118 ILE A C 1
ATOM 970 O O . ILE A 1 118 ? 9.850 7.693 -2.205 1.00 73.50 118 ILE A O 1
ATOM 974 N N . ALA A 1 119 ? 9.177 7.650 -4.355 1.00 74.31 119 ALA A N 1
ATOM 975 C CA . ALA A 1 119 ? 9.513 9.026 -4.699 1.00 74.31 119 ALA A CA 1
ATOM 976 C C . ALA A 1 119 ? 8.251 9.756 -5.160 1.00 74.31 119 ALA A C 1
ATOM 978 O O . ALA A 1 119 ? 7.403 9.152 -5.806 1.00 74.31 119 ALA A O 1
ATOM 979 N N . HIS A 1 120 ? 8.118 11.038 -4.831 1.00 73.88 120 HIS A N 1
ATOM 980 C CA . HIS A 1 120 ? 7.034 11.858 -5.362 1.00 73.88 12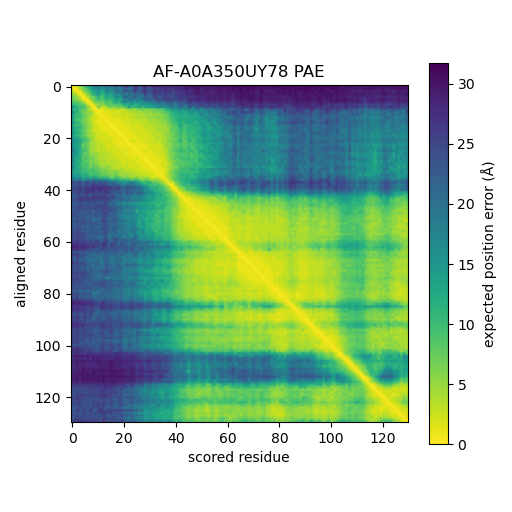0 HIS A CA 1
ATOM 981 C C . HIS A 1 120 ? 7.581 12.697 -6.510 1.00 73.88 120 HIS A C 1
ATOM 983 O O . HIS A 1 120 ? 8.638 13.308 -6.364 1.00 73.88 120 HIS A O 1
ATOM 989 N N . HIS A 1 121 ? 6.872 12.716 -7.633 1.00 74.44 121 HIS A N 1
ATOM 990 C CA . HIS A 1 121 ? 7.183 13.578 -8.767 1.00 74.44 121 HIS A CA 1
ATOM 991 C C . HIS A 1 121 ? 5.898 14.270 -9.211 1.00 74.44 121 HIS A C 1
ATOM 993 O O . HIS A 1 121 ? 4.884 13.608 -9.412 1.00 74.44 121 HIS A O 1
ATOM 999 N N . GLU A 1 122 ? 5.917 15.603 -9.267 1.00 76.88 122 GLU A N 1
ATOM 1000 C CA . GLU A 1 122 ? 4.748 16.437 -9.612 1.00 76.88 122 GLU A CA 1
ATOM 1001 C C . GLU A 1 122 ? 3.486 16.194 -8.750 1.00 76.88 122 GLU A C 1
ATOM 1003 O O . GLU A 1 122 ? 2.372 16.515 -9.147 1.00 76.88 122 GLU A O 1
ATOM 1008 N N . GLY A 1 123 ? 3.657 15.680 -7.526 1.00 74.12 123 GLY A N 1
ATOM 1009 C CA . GLY A 1 123 ? 2.557 15.382 -6.597 1.00 74.12 123 GLY A CA 1
ATOM 1010 C C . GLY A 1 123 ? 2.058 13.935 -6.640 1.00 74.12 123 GLY A C 1
ATOM 1011 O O . GLY A 1 123 ? 1.328 13.538 -5.733 1.00 74.12 123 GLY A O 1
ATOM 1012 N N . GLU A 1 124 ? 2.518 13.133 -7.602 1.00 76.75 124 GLU A N 1
ATOM 1013 C CA . GLU A 1 124 ? 2.158 11.719 -7.742 1.00 76.75 124 GLU A CA 1
ATOM 1014 C C . GLU A 1 124 ? 3.227 10.794 -7.121 1.00 76.75 124 GLU A C 1
ATOM 1016 O O . GLU A 1 124 ? 4.429 11.062 -7.253 1.00 76.75 124 GLU A O 1
ATOM 1021 N N . PRO A 1 125 ? 2.835 9.714 -6.411 1.00 79.06 125 PRO A N 1
ATOM 1022 C CA . PRO A 1 125 ? 3.767 8.764 -5.812 1.00 79.06 125 PRO A CA 1
ATOM 1023 C C . PRO A 1 125 ? 4.206 7.670 -6.801 1.00 79.06 125 PRO A C 1
ATOM 1025 O O . PRO A 1 125 ? 3.391 6.920 -7.328 1.00 79.06 125 PRO A O 1
ATOM 1028 N N . TYR A 1 126 ? 5.516 7.487 -6.950 1.00 79.88 126 TYR A N 1
ATOM 1029 C CA . TYR A 1 126 ? 6.137 6.452 -7.777 1.00 79.88 126 TYR A CA 1
ATOM 1030 C C . TYR A 1 126 ? 6.916 5.455 -6.917 1.00 79.88 126 TYR A C 1
ATOM 1032 O O . TYR A 1 126 ? 7.736 5.855 -6.087 1.00 79.88 126 TYR A O 1
ATOM 1040 N N . SER A 1 127 ? 6.698 4.154 -7.136 1.00 81.75 127 SER A N 1
ATOM 1041 C CA . SER A 1 127 ? 7.508 3.085 -6.536 1.00 81.75 127 SER A CA 1
ATOM 1042 C C . SER A 1 127 ? 8.614 2.661 -7.499 1.00 81.75 127 SER A C 1
ATOM 1044 O O . SER A 1 127 ? 8.357 2.204 -8.610 1.00 81.75 127 SER A O 1
ATOM 1046 N N . VAL A 1 128 ? 9.863 2.835 -7.077 1.00 78.62 128 VAL A N 1
ATOM 1047 C CA . VAL A 1 128 ? 11.066 2.537 -7.853 1.00 78.62 128 VAL A CA 1
ATOM 1048 C C . VAL A 1 128 ? 11.719 1.279 -7.296 1.00 78.62 128 VAL A C 1
ATOM 1050 O O . VAL A 1 128 ? 12.236 1.285 -6.176 1.00 78.62 128 VAL A O 1
ATOM 1053 N N . ILE A 1 129 ? 11.738 0.220 -8.100 1.00 77.88 129 ILE A N 1
ATOM 1054 C CA . ILE A 1 129 ? 12.377 -1.063 -7.788 1.00 77.88 129 ILE A CA 1
ATOM 1055 C C . ILE A 1 129 ? 13.711 -1.120 -8.544 1.00 77.88 129 ILE A C 1
ATOM 1057 O O . ILE A 1 129 ? 13.760 -0.771 -9.724 1.00 77.88 129 ILE A O 1
ATOM 1061 N N . ARG A 1 130 ? 14.794 -1.502 -7.858 1.00 69.56 130 ARG A N 1
ATOM 1062 C CA . ARG A 1 130 ? 16.133 -1.675 -8.448 1.00 69.56 130 ARG A CA 1
ATOM 1063 C C . ARG A 1 130 ? 16.504 -3.141 -8.572 1.00 69.56 130 ARG A C 1
ATOM 1065 O O . ARG A 1 130 ? 16.132 -3.904 -7.656 1.00 69.56 130 ARG A O 1
#

Secondary structure (DSSP, 8-state):
---------HHHHHHHHHHHHHHHHHHHHHHHHHHHHTS-THHHHHHHHHHHHHHHHHHHTTTT-HHHHHHHHHHHT---EEE-SS-EEESSSSSPPHHHHHH--S--B---SSS-EEEEETTEEEEE--

Nearest PDB structures (foldseek):
  4wfw-assembly1_A  TM=7.339E-01  e=9.845E+00  Dickeya dadantii 3937